Protein AF-A0A820QAW8-F1 (afdb_monomer)

Radius of gyration: 22.94 Å; Cα contacts (8 Å, |Δi|>4): 235; chains: 1; bounding box: 48×29×76 Å

InterPro domains:
  IPR036116 Fibronectin type III superfamily [SSF49265] (6-136)

Mean predicted aligned error: 14.86 Å

Organism: NCBI:txid433720

pLDDT: mean 70.73, std 12.23, range [34.22, 91.19]

Foldseek 3Di:
DDPPPQAKDKDKDKDFADPVCQPFFQKKFKDKQNDGDDIGGCPSPGMDMDMDIRDDEQDKIKIWMWTWGFDFDDPVDTDTDTDTDPIDDIDIDHRYDQPDWADKDFPDDDPVGTDIDTDRDPPPPPDDDQFAFDDDVNHTDDDTGGDD

Secondary structure (DSSP, 8-state):
------PPEEEEEEEE--TTSTTT--EEEEEETTEEEEEEE-TT-SEEEEEEEEEPTTEEEEEEEEEEEEEEEESSSEEEEEEEPPP-PPEEEEEPPPP-PPPPEEEEEETTEEEEE-PPPSS-TT----EEEEEETTEEEEEEEE--

Sequence (148 aa):
QSIDSNQPFSIGIKWKINKNNSDRITSFKVFLDGKLHDEIDTDGQHSFKYEYTQLQINQTYSIFIKACIKQNIFDGSIYQCDIESNASNELILQCTTPSKVAPLRIERMHPDGIDIVWDTPTEDQDMNIIGYQILKNGQPVGKPIPVD

Solvent-accessible surface area (backbone atoms only — not comparable to full-atom values): 9366 Å² total; per-residue (Å²): 132,83,79,79,79,79,68,62,41,68,48,78,50,75,52,65,58,56,84,93,55,51,94,61,50,44,30,36,40,37,29,50,69,87,36,84,71,49,74,45,70,31,90,91,56,53,68,51,75,50,71,52,66,70,45,60,74,75,37,78,44,42,33,37,41,25,48,24,28,72,45,77,46,82,75,98,51,86,43,77,46,77,48,71,49,73,70,49,76,75,47,78,44,72,38,64,69,78,60,69,77,37,74,76,39,77,78,46,79,53,100,89,49,70,44,72,48,61,56,80,53,84,80,46,87,88,59,83,74,69,54,49,75,48,60,60,95,86,39,79,47,86,71,70,42,66,60,134

Nearest PDB structures (foldseek):
  4ety-assembly1_A  TM=7.451E-01  e=9.761E-02  Mus musculus
  8xnh-assembly1_I  TM=5.525E-01  e=9.054E-01  Macaca
  6e8v-assembly4_J  TM=4.138E-01  e=6.536E-01  Bos taurus
  1lwr-assembly1_A  TM=4.734E-01  e=2.159E+00  Rattus norvegicus
  3se4-assembly1_C  TM=4.796E-01  e=2.542E+00  Homo sapiens

Structure (mmCIF, N/CA/C/O backbone):
data_AF-A0A820QAW8-F1
#
_entry.id   AF-A0A820QAW8-F1
#
loop_
_atom_site.group_PDB
_atom_site.id
_atom_site.type_symbol
_atom_site.label_atom_id
_atom_site.label_alt_id
_atom_site.label_comp_id
_atom_site.label_asym_id
_atom_site.label_entity_id
_atom_site.label_seq_id
_atom_site.pdbx_PDB_ins_code
_atom_site.Cartn_x
_atom_site.Cartn_y
_atom_site.Cartn_z
_atom_site.occupancy
_atom_site.B_iso_or_equiv
_atom_site.auth_seq_id
_atom_site.auth_comp_id
_atom_site.auth_asym_id
_atom_site.auth_atom_id
_atom_site.pdbx_PDB_model_num
ATOM 1 N N . GLN A 1 1 ? -28.235 3.776 15.634 1.00 34.22 1 GLN A N 1
ATOM 2 C CA . GLN A 1 1 ? -27.259 4.770 15.145 1.00 34.22 1 GLN A CA 1
ATOM 3 C C . GLN A 1 1 ? -26.307 4.039 14.224 1.00 34.22 1 GLN A C 1
ATOM 5 O O . GLN A 1 1 ? -25.673 3.091 14.667 1.00 34.22 1 GLN A O 1
ATOM 10 N N . SER A 1 2 ? -26.334 4.397 12.941 1.00 35.12 2 SER A N 1
ATOM 11 C CA . SER A 1 2 ? -25.421 3.871 11.927 1.00 35.12 2 SER A CA 1
ATOM 12 C C . SER A 1 2 ? -24.009 4.293 12.315 1.00 35.12 2 SER A C 1
ATOM 14 O O . SER A 1 2 ? -23.779 5.485 12.517 1.00 35.12 2 SER A O 1
ATOM 16 N N . ILE A 1 3 ? -23.100 3.340 12.508 1.00 40.41 3 ILE A N 1
ATOM 17 C CA . ILE A 1 3 ? -21.678 3.656 12.621 1.00 40.41 3 ILE A CA 1
ATOM 18 C C . ILE A 1 3 ? -21.282 4.093 11.216 1.00 40.41 3 ILE A C 1
ATOM 20 O O . ILE A 1 3 ? -21.180 3.267 10.316 1.00 40.41 3 ILE A O 1
ATOM 24 N N . ASP A 1 4 ? -21.162 5.401 11.016 1.00 40.69 4 ASP A N 1
ATOM 25 C CA . ASP A 1 4 ? -20.595 5.980 9.805 1.00 40.69 4 ASP A CA 1
ATOM 26 C C . ASP A 1 4 ? -19.092 5.667 9.828 1.00 40.69 4 ASP A C 1
ATOM 28 O O . ASP A 1 4 ? -18.262 6.456 10.283 1.00 40.69 4 ASP A O 1
ATOM 32 N N . SER A 1 5 ? -18.737 4.437 9.450 1.00 46.44 5 SER A N 1
ATOM 33 C CA . SER A 1 5 ? -17.357 3.977 9.314 1.00 46.44 5 SER A CA 1
ATOM 34 C C . SER A 1 5 ? -16.767 4.568 8.036 1.00 46.44 5 SER A C 1
ATOM 36 O O . SER A 1 5 ? -16.425 3.856 7.102 1.00 46.44 5 SER A O 1
ATOM 38 N N . ASN A 1 6 ? -16.685 5.892 7.970 1.00 47.06 6 ASN A N 1
ATOM 39 C CA . ASN A 1 6 ? -16.096 6.608 6.845 1.00 47.06 6 ASN A CA 1
ATOM 40 C C . ASN A 1 6 ? -14.594 6.861 7.075 1.00 47.06 6 ASN A C 1
ATOM 42 O O . ASN A 1 6 ? -14.050 7.872 6.634 1.00 47.06 6 ASN A O 1
ATOM 46 N N . GLN A 1 7 ? -13.921 5.975 7.825 1.00 52.38 7 GLN A N 1
ATOM 47 C CA . GLN A 1 7 ? -12.465 5.992 7.884 1.00 52.38 7 GLN A CA 1
ATOM 48 C C . GLN A 1 7 ? -11.937 5.347 6.598 1.00 52.38 7 GLN A C 1
ATOM 50 O O . GLN A 1 7 ? -12.244 4.182 6.344 1.00 52.38 7 GLN A O 1
ATOM 55 N N . PRO A 1 8 ? -11.176 6.087 5.772 1.00 59.25 8 PRO A N 1
ATOM 56 C CA . PRO A 1 8 ? -10.620 5.542 4.545 1.00 59.25 8 PRO A CA 1
ATOM 57 C C . PRO A 1 8 ? -9.655 4.410 4.897 1.00 59.25 8 PRO A C 1
ATOM 59 O O . PRO A 1 8 ? -8.675 4.631 5.610 1.00 59.25 8 PRO A O 1
ATOM 62 N N . PHE A 1 9 ? -9.928 3.203 4.402 1.00 68.38 9 PHE A N 1
ATOM 63 C CA . PHE A 1 9 ? -9.005 2.085 4.558 1.00 68.38 9 PHE A CA 1
ATOM 64 C C . PHE A 1 9 ? -7.753 2.356 3.727 1.00 68.38 9 PHE A C 1
ATOM 66 O O . PHE A 1 9 ? -7.833 2.914 2.624 1.00 68.38 9 PHE A O 1
ATOM 73 N N . SER A 1 10 ? -6.598 1.966 4.266 1.00 72.31 10 SER A N 1
ATOM 74 C CA . SER A 1 10 ? -5.348 1.959 3.522 1.00 72.31 10 SER A CA 1
ATOM 75 C C . SER A 1 10 ? -4.742 0.567 3.471 1.00 72.31 10 SER A C 1
ATOM 77 O O . SER A 1 10 ? -4.903 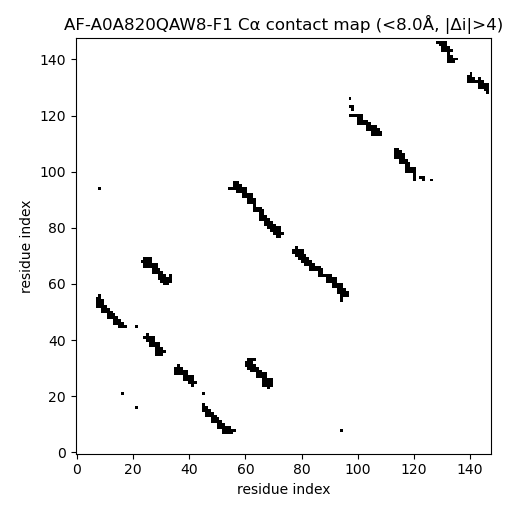-0.251 4.378 1.00 72.31 10 SER A O 1
ATOM 79 N N . ILE A 1 11 ? -4.066 0.287 2.364 1.00 73.06 11 ILE A N 1
ATOM 80 C CA . ILE A 1 11 ? -3.392 -0.982 2.122 1.00 73.06 11 ILE A CA 1
ATOM 81 C C . ILE A 1 11 ? -1.957 -0.675 1.737 1.00 73.06 11 ILE A C 1
ATOM 83 O O . ILE A 1 11 ? -1.701 -0.027 0.725 1.00 73.06 11 ILE A O 1
ATOM 87 N N . GLY A 1 12 ? -1.021 -1.191 2.530 1.00 75.69 12 GLY A N 1
ATOM 88 C CA . GLY A 1 12 ? 0.405 -1.112 2.250 1.00 75.69 12 GLY A CA 1
ATOM 89 C C . GLY A 1 12 ? 0.915 -2.372 1.558 1.00 75.69 12 GLY A C 1
ATOM 90 O O . GLY A 1 12 ? 0.918 -3.443 2.162 1.00 75.69 12 GLY A O 1
ATOM 91 N N . ILE A 1 13 ? 1.439 -2.240 0.343 1.00 76.06 13 ILE A N 1
ATOM 92 C CA . ILE A 1 13 ? 2.194 -3.298 -0.334 1.00 76.06 13 ILE A CA 1
ATOM 93 C C . ILE A 1 13 ? 3.693 -3.032 -0.277 1.00 76.06 13 ILE A C 1
ATOM 95 O O . ILE A 1 13 ? 4.147 -1.887 -0.236 1.00 76.06 13 ILE A O 1
ATOM 99 N N . LYS A 1 14 ? 4.476 -4.112 -0.271 1.00 78.94 14 LYS A N 1
ATOM 100 C CA . LYS A 1 14 ? 5.937 -4.066 -0.319 1.00 78.94 14 LYS A CA 1
ATOM 101 C C . LYS A 1 14 ? 6.459 -5.099 -1.299 1.00 78.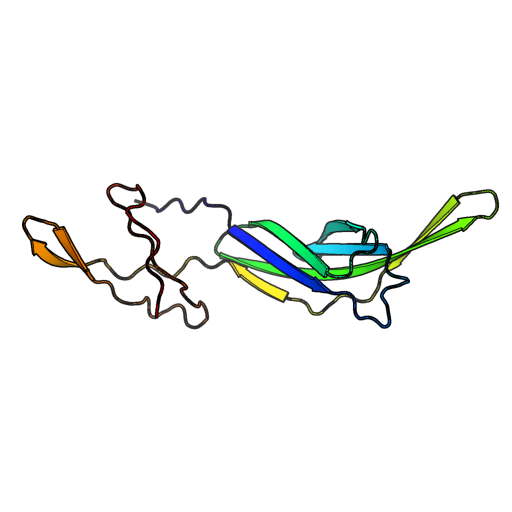94 14 LYS A C 1
ATOM 103 O O . LYS A 1 14 ? 5.994 -6.235 -1.305 1.00 78.94 14 LYS A O 1
ATOM 108 N N . TRP A 1 15 ? 7.465 -4.724 -2.075 1.00 79.88 15 TRP A N 1
ATOM 109 C CA . TRP A 1 15 ? 8.155 -5.635 -2.983 1.00 79.88 15 TRP A CA 1
ATOM 110 C C . TRP A 1 15 ? 9.638 -5.289 -3.074 1.00 79.88 15 TRP A C 1
ATOM 112 O O . TRP A 1 15 ? 10.097 -4.256 -2.581 1.00 79.88 15 TRP A O 1
ATOM 122 N N . LYS A 1 16 ? 10.406 -6.191 -3.682 1.00 79.69 16 LYS A N 1
ATOM 123 C CA . LYS A 1 16 ? 11.847 -6.043 -3.873 1.00 79.69 16 LYS A CA 1
ATOM 124 C C . LYS A 1 16 ? 12.251 -6.477 -5.268 1.00 79.69 16 LYS A C 1
ATOM 126 O O . LYS A 1 16 ? 11.661 -7.403 -5.826 1.00 79.69 16 LYS A O 1
ATOM 131 N N . ILE A 1 17 ? 13.294 -5.851 -5.795 1.00 74.81 17 ILE A N 1
ATOM 132 C CA . ILE A 1 17 ? 13.900 -6.288 -7.048 1.00 74.81 17 ILE A CA 1
ATOM 133 C C . ILE A 1 17 ? 14.772 -7.505 -6.762 1.00 74.81 17 ILE A C 1
ATOM 135 O O . ILE A 1 17 ? 15.577 -7.510 -5.829 1.00 74.81 17 ILE A O 1
ATOM 139 N N . ASN A 1 18 ? 14.604 -8.562 -7.553 1.00 70.25 18 ASN A N 1
ATOM 140 C CA . ASN A 1 18 ? 15.498 -9.708 -7.472 1.00 70.25 18 ASN A CA 1
ATOM 141 C C . ASN A 1 18 ? 16.861 -9.331 -8.078 1.00 70.25 18 ASN A C 1
ATOM 143 O O . ASN A 1 18 ? 16.903 -8.730 -9.151 1.00 70.25 18 ASN A O 1
ATOM 147 N N . LYS A 1 19 ? 17.964 -9.708 -7.418 1.00 61.06 19 LYS A N 1
ATOM 148 C CA . LYS A 1 19 ? 19.339 -9.295 -7.771 1.00 61.06 19 LYS A CA 1
ATOM 149 C C . LYS A 1 19 ? 19.735 -9.596 -9.221 1.00 61.06 19 LYS A C 1
ATOM 151 O O . LYS A 1 19 ? 20.600 -8.927 -9.757 1.00 61.06 19 LYS A O 1
ATOM 156 N N . ASN A 1 20 ? 19.094 -10.569 -9.865 1.00 61.69 20 ASN A N 1
ATOM 157 C CA . ASN A 1 20 ? 19.395 -10.921 -11.255 1.00 61.69 20 ASN A CA 1
ATOM 158 C C . ASN A 1 20 ? 18.833 -9.923 -12.287 1.00 61.69 20 ASN A C 1
ATOM 160 O O . ASN A 1 20 ? 19.266 -9.946 -13.433 1.00 61.69 20 ASN A O 1
ATOM 164 N N . ASN A 1 21 ? 17.885 -9.062 -11.898 1.00 57.62 21 ASN A N 1
ATOM 165 C CA . ASN A 1 21 ? 17.197 -8.126 -12.795 1.00 57.62 21 ASN A CA 1
ATOM 166 C C . ASN A 1 21 ? 17.343 -6.653 -12.357 1.00 57.62 21 ASN A C 1
ATOM 168 O O . ASN A 1 21 ? 16.687 -5.793 -12.945 1.00 57.62 21 ASN A O 1
ATOM 172 N N . SER A 1 22 ? 18.154 -6.352 -11.330 1.00 60.06 22 SER A N 1
ATOM 173 C CA . SER A 1 22 ? 18.224 -5.012 -10.715 1.00 60.06 22 SER A CA 1
ATOM 174 C C . SER A 1 22 ? 18.640 -3.913 -11.673 1.00 60.06 22 SER A C 1
ATOM 176 O O . SER A 1 22 ? 18.081 -2.825 -11.626 1.00 60.06 22 SER A O 1
ATOM 178 N N . ASP A 1 23 ? 19.561 -4.209 -12.582 1.00 65.62 23 ASP A N 1
ATOM 179 C CA . ASP A 1 23 ? 20.286 -3.155 -13.297 1.00 65.62 23 ASP A CA 1
ATOM 180 C C . ASP A 1 23 ? 19.536 -2.636 -14.529 1.00 65.62 23 ASP A C 1
ATOM 182 O O . ASP A 1 23 ? 19.994 -1.719 -15.206 1.00 65.62 23 ASP A O 1
ATOM 186 N N . ARG A 1 24 ? 18.389 -3.243 -14.855 1.00 74.44 24 ARG A N 1
ATOM 187 C CA . ARG A 1 24 ? 17.615 -2.914 -16.060 1.00 74.44 24 ARG A CA 1
ATOM 188 C C . ARG A 1 24 ? 16.241 -2.337 -15.759 1.00 74.44 24 ARG A C 1
ATOM 190 O O . ARG A 1 24 ? 15.664 -1.718 -16.643 1.00 74.44 24 ARG A O 1
ATOM 197 N N . ILE A 1 25 ? 15.708 -2.542 -14.556 1.00 81.19 25 ILE A N 1
ATOM 198 C CA . ILE A 1 25 ? 14.379 -2.044 -14.191 1.00 81.19 25 ILE A CA 1
ATOM 199 C C . ILE A 1 25 ? 14.502 -0.582 -13.767 1.00 81.19 25 ILE A C 1
ATOM 201 O O . ILE A 1 25 ? 15.189 -0.257 -12.799 1.00 81.19 25 ILE A O 1
ATOM 205 N N . THR A 1 26 ? 13.806 0.294 -14.481 1.00 85.50 26 THR A N 1
ATOM 206 C CA . THR A 1 26 ? 13.844 1.743 -14.254 1.00 85.50 26 THR A CA 1
ATOM 207 C C . THR A 1 26 ? 12.623 2.244 -13.502 1.00 85.50 26 THR A C 1
ATOM 209 O O . THR A 1 26 ? 12.723 3.246 -12.809 1.00 85.50 26 THR A O 1
ATOM 212 N N . SER A 1 27 ? 11.478 1.565 -13.619 1.00 86.81 27 SER A N 1
ATOM 213 C CA . SER A 1 27 ? 10.263 1.928 -12.887 1.00 86.81 27 SER A CA 1
ATOM 214 C C . SER A 1 27 ? 9.326 0.738 -12.665 1.00 86.81 27 SER A C 1
ATOM 216 O O . SER A 1 27 ? 9.500 -0.340 -13.239 1.00 86.81 27 SER A O 1
ATOM 218 N N . PHE A 1 28 ? 8.327 0.927 -11.808 1.00 85.12 28 PHE A N 1
ATOM 219 C CA . PHE A 1 28 ? 7.232 -0.001 -11.553 1.00 85.12 28 PHE A CA 1
ATOM 220 C C . PHE A 1 28 ? 5.897 0.689 -11.778 1.00 85.12 28 PHE A C 1
ATOM 222 O O . PHE A 1 28 ? 5.637 1.730 -11.190 1.00 85.12 28 PHE A O 1
ATOM 229 N N . LYS A 1 29 ? 5.021 0.061 -12.557 1.00 89.69 29 LYS A N 1
ATOM 230 C CA . LYS A 1 29 ? 3.623 0.466 -12.698 1.00 89.69 29 LYS A CA 1
ATOM 231 C C . LYS A 1 29 ? 2.767 -0.320 -11.718 1.00 89.69 29 LYS A C 1
ATOM 233 O O . LYS A 1 29 ? 2.824 -1.553 -11.694 1.00 89.69 29 LYS A O 1
ATOM 238 N N . VAL A 1 30 ? 1.990 0.394 -10.921 1.00 85.62 30 VAL A N 1
ATOM 239 C CA . VAL A 1 30 ? 1.132 -0.138 -9.867 1.00 85.62 30 VAL A CA 1
ATOM 240 C C . VAL A 1 30 ? -0.311 -0.100 -10.353 1.00 85.62 30 VAL A C 1
ATOM 242 O O . VAL A 1 30 ? -0.787 0.942 -10.801 1.00 85.62 30 VAL A O 1
ATOM 245 N N . PHE A 1 31 ? -1.009 -1.234 -10.292 1.00 85.56 31 PHE A N 1
ATOM 246 C CA . PHE A 1 31 ? -2.374 -1.370 -10.795 1.00 85.56 31 PHE A CA 1
ATOM 247 C C . PHE A 1 31 ? -3.364 -1.628 -9.658 1.00 85.56 31 PHE A C 1
ATOM 249 O O . PHE A 1 31 ? -3.040 -2.314 -8.689 1.00 85.56 31 PHE A O 1
ATOM 256 N N . LEU A 1 32 ? -4.570 -1.079 -9.800 1.00 86.81 32 LEU A N 1
ATOM 257 C CA . LEU A 1 32 ? -5.734 -1.324 -8.948 1.00 86.81 32 LEU A CA 1
ATOM 258 C C . LEU A 1 32 ? -6.930 -1.625 -9.858 1.00 86.81 32 LEU A C 1
ATOM 260 O O . LEU A 1 32 ? -7.247 -0.831 -10.745 1.00 86.81 32 LEU A O 1
ATOM 264 N N . ASP A 1 33 ? -7.550 -2.788 -9.684 1.00 86.31 33 ASP A N 1
ATOM 265 C CA . ASP A 1 33 ? -8.661 -3.301 -10.497 1.00 86.31 33 ASP A CA 1
ATOM 266 C C . ASP A 1 33 ? -8.376 -3.240 -12.007 1.00 86.31 33 ASP A C 1
ATOM 268 O O . ASP A 1 33 ? -9.194 -2.807 -12.822 1.00 86.31 33 ASP A O 1
ATOM 272 N N . GLY A 1 34 ? -7.151 -3.622 -12.383 1.00 85.38 34 GLY A N 1
ATOM 273 C CA . GLY A 1 34 ? -6.684 -3.624 -13.771 1.00 85.38 34 GLY A CA 1
ATOM 274 C C . GLY A 1 34 ? -6.383 -2.244 -14.364 1.00 85.38 34 GLY A C 1
ATOM 275 O O . GLY A 1 34 ? -5.933 -2.167 -15.508 1.00 85.38 34 GLY A O 1
ATOM 276 N N . LYS A 1 35 ? -6.580 -1.152 -13.616 1.00 90.50 35 LYS A N 1
ATOM 277 C CA . LYS A 1 35 ? -6.247 0.210 -14.054 1.00 90.50 35 LYS A CA 1
ATOM 278 C C . LYS A 1 35 ? -4.893 0.636 -13.512 1.00 90.50 35 LYS A C 1
ATOM 280 O O . LYS A 1 35 ? -4.582 0.374 -12.353 1.00 90.50 35 LYS A O 1
ATOM 285 N N . LEU A 1 36 ? -4.105 1.313 -14.350 1.00 89.19 36 LEU A N 1
ATOM 286 C CA . LEU A 1 36 ? -2.875 1.964 -13.907 1.00 89.19 36 LEU A CA 1
ATOM 287 C C . LEU A 1 36 ? -3.241 3.008 -12.852 1.00 89.19 36 LEU A C 1
ATOM 289 O O . LEU A 1 36 ? -4.028 3.914 -13.125 1.00 89.19 36 LEU A O 1
ATOM 293 N N . HIS A 1 37 ? -2.695 2.837 -11.657 1.00 89.06 37 HIS A N 1
ATOM 294 C CA . HIS A 1 37 ? -2.913 3.733 -10.536 1.00 89.06 37 HIS A CA 1
ATOM 295 C C . HIS A 1 37 ? -1.743 4.700 -10.385 1.00 89.06 37 HIS A C 1
ATOM 297 O O . HIS A 1 37 ? -1.966 5.899 -10.258 1.00 89.06 37 HIS A O 1
ATOM 303 N N . ASP A 1 38 ? -0.514 4.183 -10.447 1.00 88.69 38 ASP A N 1
ATOM 304 C CA . ASP A 1 38 ? 0.690 4.984 -10.242 1.00 88.69 38 ASP A CA 1
ATOM 305 C C . ASP A 1 38 ? 1.920 4.367 -10.918 1.00 88.69 38 ASP A C 1
ATOM 307 O O . ASP A 1 38 ? 1.921 3.183 -11.280 1.00 88.69 38 ASP A O 1
ATOM 311 N N . GLU A 1 39 ? 2.978 5.160 -11.059 1.00 91.19 39 GLU A N 1
ATOM 312 C CA . GLU A 1 39 ? 4.283 4.723 -11.540 1.00 91.19 39 GLU A CA 1
ATOM 313 C C . GLU A 1 39 ? 5.403 5.207 -10.613 1.00 91.19 39 GLU A C 1
ATOM 315 O O . GLU A 1 39 ? 5.492 6.379 -10.263 1.00 91.19 39 GLU A O 1
ATOM 320 N N . ILE A 1 40 ? 6.282 4.284 -10.225 1.00 87.25 40 ILE A N 1
ATOM 321 C CA . ILE A 1 40 ? 7.342 4.510 -9.245 1.00 87.25 40 ILE A CA 1
ATOM 322 C C . ILE A 1 40 ? 8.683 4.264 -9.919 1.00 87.25 40 ILE A C 1
ATOM 324 O O . ILE A 1 40 ? 8.997 3.122 -10.261 1.00 87.25 40 ILE A O 1
ATOM 328 N N . ASP A 1 41 ? 9.483 5.310 -10.092 1.00 88.31 41 ASP A N 1
ATOM 329 C CA . ASP A 1 41 ? 10.855 5.172 -10.575 1.00 88.31 41 ASP A CA 1
ATOM 330 C C . ASP A 1 41 ? 11.737 4.481 -9.526 1.00 88.31 41 ASP A C 1
ATOM 332 O O . ASP A 1 41 ? 11.542 4.611 -8.313 1.00 88.31 41 ASP A O 1
ATOM 336 N N . THR A 1 42 ? 12.688 3.669 -9.991 1.00 84.69 42 THR A N 1
ATOM 337 C CA . THR A 1 42 ? 13.523 2.883 -9.084 1.00 84.69 42 THR A CA 1
ATOM 338 C C . THR A 1 42 ? 14.566 3.734 -8.384 1.00 84.69 42 THR A C 1
ATOM 340 O O . THR A 1 42 ? 14.873 3.444 -7.233 1.00 84.69 42 THR A O 1
ATOM 343 N N . ASP A 1 43 ? 15.126 4.754 -9.042 1.00 82.44 43 ASP A N 1
ATOM 344 C CA . ASP A 1 43 ? 16.204 5.614 -8.523 1.00 82.44 43 ASP A CA 1
ATOM 345 C C . ASP A 1 43 ? 17.347 4.829 -7.842 1.00 82.44 43 ASP A C 1
ATOM 347 O O . ASP A 1 43 ? 17.932 5.251 -6.844 1.00 82.44 43 ASP A O 1
ATOM 351 N N . GLY A 1 44 ? 17.650 3.628 -8.354 1.00 75.69 44 GLY A N 1
ATOM 352 C CA . GLY A 1 44 ? 18.660 2.721 -7.790 1.00 75.69 44 GLY A CA 1
ATOM 353 C C . GLY A 1 44 ? 18.247 2.001 -6.494 1.00 75.69 44 GLY A C 1
ATOM 354 O O . GLY A 1 44 ? 19.057 1.292 -5.888 1.00 75.69 44 GLY A O 1
ATOM 355 N N . GLN A 1 45 ? 16.999 2.148 -6.054 1.00 79.69 45 GLN A N 1
ATOM 356 C CA . GLN A 1 45 ? 16.426 1.423 -4.925 1.00 79.69 45 GLN A CA 1
ATOM 357 C C . GLN A 1 45 ? 16.057 -0.014 -5.312 1.00 79.69 45 GLN A C 1
ATOM 359 O O . GLN A 1 45 ? 15.662 -0.320 -6.434 1.00 79.69 45 GLN A O 1
ATOM 364 N N .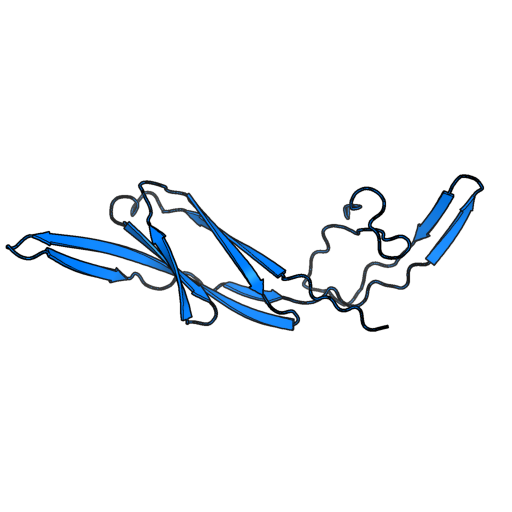 HIS A 1 46 ? 16.155 -0.915 -4.335 1.00 77.56 46 HIS A N 1
ATOM 365 C CA . HIS A 1 46 ? 15.886 -2.347 -4.517 1.00 77.56 46 HIS A CA 1
ATOM 366 C C . HIS A 1 46 ? 14.690 -2.846 -3.700 1.00 77.56 46 HIS A C 1
ATOM 368 O O . HIS A 1 46 ? 14.355 -4.030 -3.749 1.00 77.56 46 HIS A O 1
ATOM 374 N N . SER A 1 47 ? 14.071 -1.984 -2.896 1.00 78.44 47 SER A N 1
ATOM 375 C CA . SER A 1 47 ? 12.941 -2.308 -2.026 1.00 78.44 47 SER A CA 1
ATOM 376 C C . SER A 1 47 ? 11.974 -1.141 -2.015 1.00 78.44 47 SER A C 1
ATOM 378 O O . SER A 1 47 ? 12.393 -0.002 -1.847 1.00 78.44 47 SER A O 1
ATOM 380 N N . PHE A 1 48 ? 10.693 -1.443 -2.176 1.00 79.19 48 PHE A N 1
ATOM 381 C CA . PHE A 1 48 ? 9.651 -0.450 -2.390 1.00 79.19 48 PHE A CA 1
ATOM 382 C C . PHE A 1 48 ? 8.486 -0.710 -1.449 1.00 79.19 48 PHE A C 1
ATOM 384 O O . PHE A 1 48 ? 8.192 -1.857 -1.093 1.00 79.19 48 PHE A O 1
ATOM 391 N N . LYS A 1 49 ? 7.824 0.374 -1.051 1.00 81.06 49 LYS A N 1
ATOM 392 C CA . LYS A 1 49 ? 6.561 0.360 -0.323 1.00 81.06 49 LYS A CA 1
ATOM 393 C C . LYS A 1 49 ? 5.601 1.286 -1.058 1.00 81.06 49 LYS A C 1
ATOM 395 O O . LYS A 1 49 ? 5.981 2.407 -1.375 1.00 81.06 49 LYS A O 1
ATOM 400 N N . TYR A 1 50 ? 4.374 0.833 -1.267 1.00 76.75 50 TYR A N 1
ATOM 401 C CA . TYR A 1 50 ? 3.291 1.659 -1.785 1.00 76.75 50 TYR A CA 1
ATOM 402 C C . TYR A 1 50 ? 2.070 1.533 -0.888 1.00 76.75 50 TYR A C 1
ATOM 404 O O . TYR A 1 50 ? 1.835 0.465 -0.323 1.00 76.75 50 TYR A O 1
ATOM 412 N N . GLU A 1 51 ? 1.324 2.619 -0.729 1.00 80.38 51 GLU A N 1
ATOM 413 C CA . GLU A 1 51 ? 0.127 2.651 0.101 1.00 80.38 51 GLU A CA 1
ATOM 414 C C . GLU A 1 51 ? -1.054 3.176 -0.708 1.00 80.38 51 GLU A C 1
ATOM 416 O O . GLU A 1 51 ? -1.082 4.341 -1.095 1.00 80.38 51 GLU A O 1
ATOM 421 N N . TYR A 1 52 ? -2.040 2.312 -0.938 1.00 76.44 52 TYR A N 1
ATOM 422 C CA . TYR A 1 52 ? -3.337 2.732 -1.451 1.00 76.44 52 TYR A CA 1
ATOM 423 C C . TYR A 1 52 ? -4.126 3.331 -0.297 1.00 76.44 52 TYR A C 1
ATOM 425 O O . TYR A 1 52 ? -4.199 2.725 0.770 1.00 76.44 52 TYR A O 1
ATOM 433 N N . THR A 1 53 ? -4.725 4.497 -0.502 1.00 79.25 53 THR A N 1
ATOM 434 C CA . THR A 1 53 ? -5.569 5.162 0.497 1.00 79.25 53 THR A CA 1
ATOM 435 C C . THR A 1 53 ? -6.977 5.351 -0.056 1.00 79.25 53 THR A C 1
ATOM 437 O O . THR A 1 53 ? -7.194 5.216 -1.258 1.00 79.25 53 THR A O 1
ATOM 440 N N . GLN A 1 54 ? -7.935 5.671 0.819 1.00 76.81 54 GLN A N 1
ATOM 441 C CA . GLN A 1 54 ? -9.321 5.967 0.424 1.00 76.81 54 GLN A CA 1
ATOM 442 C C . GLN A 1 54 ? -10.058 4.782 -0.216 1.00 76.81 54 GLN A C 1
ATOM 444 O O . GLN A 1 54 ? -10.940 4.966 -1.053 1.00 76.81 54 GLN A O 1
ATOM 449 N N . LEU A 1 55 ? -9.727 3.561 0.209 1.00 75.88 55 LEU A N 1
ATOM 450 C CA . LEU A 1 55 ? -10.428 2.360 -0.231 1.00 75.88 55 LEU A CA 1
ATOM 451 C C . LEU A 1 55 ? -11.784 2.224 0.472 1.00 75.88 55 LEU A C 1
ATOM 453 O O . LEU A 1 55 ? -11.948 2.617 1.632 1.00 75.88 55 LEU A O 1
ATOM 457 N N . GLN A 1 56 ? -12.754 1.666 -0.251 1.00 74.25 56 GLN A N 1
ATOM 458 C CA . GLN A 1 56 ? -14.120 1.460 0.212 1.00 74.25 56 GLN A CA 1
ATOM 459 C C . GLN A 1 56 ? -14.264 0.134 0.959 1.00 74.25 56 GLN A C 1
ATOM 461 O O . GLN A 1 56 ? -13.680 -0.891 0.608 1.00 74.25 56 GLN A O 1
ATOM 466 N N . ILE A 1 57 ? -15.093 0.174 1.997 1.00 69.44 57 ILE A N 1
ATOM 467 C CA . ILE A 1 57 ? -15.495 -0.990 2.782 1.00 69.44 57 ILE A CA 1
ATOM 468 C C . ILE A 1 57 ? -16.418 -1.886 1.953 1.00 69.44 57 ILE A C 1
ATOM 470 O O . ILE A 1 57 ? -17.218 -1.413 1.150 1.00 69.44 57 ILE A O 1
ATOM 474 N N . ASN A 1 58 ? -16.339 -3.185 2.211 1.00 69.31 58 ASN A N 1
ATOM 475 C CA . ASN A 1 58 ? -17.035 -4.284 1.552 1.00 69.31 58 ASN A CA 1
ATOM 476 C C . ASN A 1 58 ? -16.775 -4.357 0.046 1.00 69.31 58 ASN A C 1
ATOM 478 O O . ASN A 1 58 ? -17.597 -4.875 -0.710 1.00 69.31 58 ASN A O 1
ATOM 482 N N . GLN A 1 59 ? -15.608 -3.872 -0.381 1.00 71.69 59 GLN A N 1
ATOM 483 C CA . GLN A 1 59 ? -15.142 -3.987 -1.751 1.00 71.69 59 GLN A CA 1
ATOM 484 C C . GLN A 1 59 ? -13.933 -4.917 -1.838 1.00 71.69 59 GLN A C 1
ATOM 486 O O . GLN A 1 59 ? -13.069 -4.955 -0.959 1.00 71.69 59 GLN A O 1
ATOM 491 N N . THR A 1 60 ? -13.912 -5.703 -2.913 1.00 75.88 60 THR A N 1
ATOM 492 C CA . THR A 1 60 ? -12.759 -6.517 -3.286 1.00 75.88 60 THR A CA 1
ATOM 493 C C . THR A 1 60 ? -11.924 -5.741 -4.289 1.00 75.88 60 THR A C 1
ATOM 495 O O . THR A 1 60 ? -12.470 -5.239 -5.269 1.00 75.88 60 THR A O 1
ATOM 498 N N . TYR A 1 61 ? -10.623 -5.678 -4.040 1.00 78.81 61 TYR A N 1
ATOM 499 C CA . TYR A 1 61 ? -9.641 -5.037 -4.897 1.00 78.81 61 TYR A CA 1
ATOM 500 C C . TYR A 1 61 ? -8.676 -6.074 -5.459 1.00 78.81 61 TYR A C 1
ATOM 502 O O . TYR A 1 61 ? -8.187 -6.939 -4.729 1.00 78.81 61 TYR A O 1
ATOM 510 N N . SER A 1 62 ? -8.380 -5.958 -6.747 1.00 79.62 62 SER A N 1
ATOM 511 C CA . SER A 1 62 ? -7.276 -6.657 -7.395 1.00 79.62 62 SER A CA 1
ATOM 512 C C . SER A 1 62 ? -6.095 -5.710 -7.535 1.00 79.62 62 SER A C 1
ATOM 514 O O . SER A 1 62 ? -6.225 -4.620 -8.093 1.00 79.62 62 SER A O 1
ATOM 516 N N . ILE A 1 63 ? -4.928 -6.124 -7.047 1.00 81.31 63 ILE A N 1
ATOM 517 C CA . ILE A 1 63 ? -3.696 -5.364 -7.235 1.00 81.31 63 ILE A CA 1
ATOM 518 C C . ILE A 1 63 ? -2.599 -6.232 -7.826 1.00 81.31 63 ILE A C 1
ATOM 520 O O . ILE A 1 63 ? -2.394 -7.386 -7.448 1.00 81.31 63 ILE A O 1
ATOM 524 N N . PHE A 1 64 ? -1.852 -5.643 -8.747 1.00 77.88 64 PHE A N 1
ATOM 525 C CA . PHE A 1 64 ? -0.641 -6.228 -9.297 1.00 77.88 64 PHE A CA 1
ATOM 526 C C . PHE A 1 64 ? 0.303 -5.116 -9.737 1.00 77.88 64 PHE A C 1
ATOM 528 O O . PHE A 1 64 ? -0.086 -3.957 -9.904 1.00 77.88 64 PHE A O 1
ATOM 535 N N . ILE A 1 65 ? 1.564 -5.477 -9.934 1.00 83.19 65 ILE A N 1
ATOM 536 C CA . ILE A 1 65 ? 2.596 -4.560 -10.403 1.00 83.19 65 ILE A CA 1
ATOM 537 C C . ILE A 1 65 ? 3.230 -5.091 -11.685 1.00 83.19 65 ILE A C 1
ATOM 539 O O . ILE A 1 65 ? 3.293 -6.302 -11.914 1.00 83.19 65 ILE A O 1
ATOM 543 N N . LYS A 1 66 ? 3.734 -4.179 -12.512 1.00 84.88 66 LYS A N 1
ATOM 544 C CA . LYS A 1 66 ? 4.571 -4.499 -13.672 1.00 84.88 66 LYS A CA 1
ATOM 545 C C . LYS A 1 66 ? 5.885 -3.744 -13.578 1.00 84.88 66 LYS A C 1
ATOM 547 O O . LYS A 1 66 ? 5.891 -2.545 -13.306 1.00 84.88 66 LYS A O 1
ATOM 552 N N . ALA A 1 67 ? 6.993 -4.434 -13.820 1.00 84.31 67 ALA A N 1
ATOM 553 C CA . ALA A 1 67 ? 8.288 -3.789 -13.973 1.00 84.31 67 ALA A CA 1
ATOM 554 C C . ALA A 1 67 ? 8.375 -3.144 -15.359 1.00 84.31 67 ALA A C 1
ATOM 556 O O . ALA A 1 67 ? 7.892 -3.713 -16.338 1.00 84.31 67 ALA A O 1
ATOM 557 N N . CYS A 1 68 ? 9.007 -1.981 -15.440 1.00 84.06 68 CYS A N 1
ATOM 558 C CA . CYS A 1 68 ? 9.223 -1.253 -16.680 1.00 84.06 68 CYS A CA 1
ATOM 559 C C . CYS A 1 68 ? 10.711 -0.976 -16.885 1.00 84.06 68 CYS A C 1
ATOM 561 O O . CYS A 1 68 ? 11.458 -0.700 -15.940 1.00 84.06 68 CYS A O 1
ATOM 563 N N . ILE A 1 69 ? 11.126 -1.048 -18.145 1.00 84.44 69 ILE A N 1
ATOM 564 C CA . ILE A 1 69 ? 12.443 -0.625 -18.607 1.00 84.44 69 ILE A CA 1
ATOM 565 C C . ILE A 1 69 ? 12.226 0.569 -19.527 1.00 84.44 69 ILE A C 1
ATOM 567 O O . ILE A 1 69 ? 11.625 0.414 -20.587 1.00 84.44 69 ILE A O 1
ATOM 571 N N . LYS A 1 70 ? 12.735 1.729 -19.119 1.00 80.12 70 LYS A N 1
ATOM 572 C CA . LYS A 1 70 ? 12.805 2.956 -19.907 1.00 80.12 70 LYS A CA 1
ATOM 573 C C . LYS A 1 70 ? 14.165 2.983 -20.583 1.00 80.12 70 LYS A C 1
ATOM 575 O O . LYS A 1 70 ? 15.186 3.213 -19.933 1.00 80.12 70 LYS A O 1
ATOM 580 N N . GLN A 1 71 ? 14.200 2.716 -21.884 1.00 69.81 71 GLN A N 1
ATOM 581 C CA . GLN A 1 71 ? 15.427 2.840 -22.666 1.00 69.81 71 GLN A CA 1
ATOM 582 C C . GLN A 1 71 ? 15.360 4.097 -23.531 1.00 69.81 71 GLN A C 1
ATOM 584 O O . GLN A 1 71 ? 14.494 4.209 -24.397 1.00 69.81 71 GLN A O 1
ATOM 589 N N . ASN A 1 72 ? 16.300 5.019 -23.308 1.00 66.81 72 ASN A N 1
ATOM 590 C CA . ASN A 1 72 ? 16.505 6.167 -24.185 1.00 66.81 72 ASN A CA 1
ATOM 591 C C . ASN A 1 72 ? 17.373 5.731 -25.366 1.00 66.81 72 ASN A C 1
ATOM 593 O O . ASN A 1 72 ? 18.557 5.431 -25.196 1.00 66.81 72 ASN A O 1
ATOM 597 N N . ILE A 1 73 ? 16.785 5.678 -26.558 1.00 65.25 73 ILE A N 1
ATOM 598 C CA . ILE A 1 73 ? 17.522 5.435 -27.799 1.00 65.25 73 ILE A CA 1
ATOM 599 C C . ILE A 1 73 ? 17.894 6.803 -28.371 1.00 65.25 73 ILE A C 1
ATOM 601 O O . ILE A 1 73 ? 17.014 7.605 -28.685 1.00 65.25 73 ILE A O 1
ATOM 605 N N . PHE A 1 74 ? 19.196 7.075 -28.470 1.00 65.44 74 PHE A N 1
ATOM 606 C CA . PHE A 1 74 ? 19.723 8.309 -29.048 1.00 65.44 74 PHE A CA 1
ATOM 607 C C . PHE A 1 74 ? 20.122 8.072 -30.506 1.00 65.44 74 PHE A C 1
ATOM 609 O O . PHE A 1 74 ? 21.160 7.471 -30.768 1.00 65.44 74 PHE A O 1
ATOM 616 N N . ASP A 1 75 ? 19.313 8.580 -31.435 1.00 61.84 75 ASP A N 1
ATOM 617 C CA . ASP A 1 75 ? 19.632 8.636 -32.872 1.00 61.84 75 ASP A CA 1
ATOM 618 C C . ASP A 1 75 ? 19.266 10.019 -33.445 1.00 61.84 75 ASP A C 1
ATOM 620 O O . ASP A 1 75 ? 18.448 10.174 -34.346 1.00 61.84 75 ASP A O 1
ATOM 624 N N . GLY A 1 76 ? 19.753 11.079 -32.789 1.00 60.31 76 GLY A N 1
ATOM 625 C CA . GLY A 1 76 ? 19.413 12.473 -33.119 1.00 60.31 76 GLY A CA 1
ATOM 626 C C . GLY A 1 76 ? 18.019 12.937 -32.661 1.00 60.31 76 GLY A C 1
ATOM 627 O O . GLY A 1 76 ? 17.779 14.138 -32.582 1.00 60.31 76 GLY A O 1
ATOM 628 N N . SER A 1 77 ? 17.131 12.013 -32.286 1.00 55.69 77 SER A N 1
ATOM 629 C CA . SER A 1 77 ? 15.875 12.246 -31.553 1.00 55.69 77 SER A CA 1
ATOM 630 C C . SER A 1 77 ? 15.826 11.334 -30.320 1.00 55.69 77 SER A C 1
ATOM 632 O O . SER A 1 77 ? 16.350 10.222 -30.366 1.00 55.69 77 SER A O 1
ATOM 634 N N . ILE A 1 78 ? 15.238 11.801 -29.211 1.00 57.88 78 ILE A N 1
ATOM 635 C CA . ILE A 1 78 ? 15.075 10.998 -27.987 1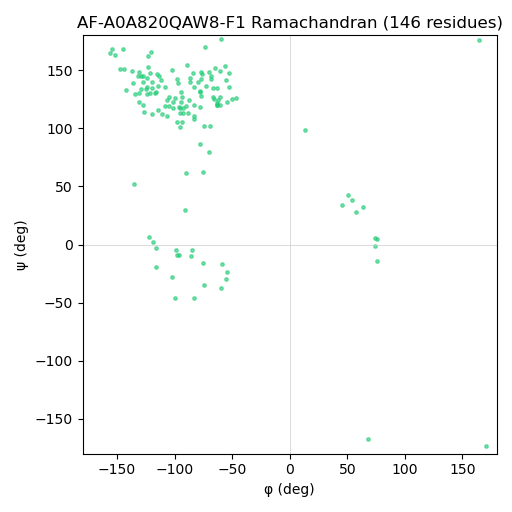.00 57.88 78 ILE A CA 1
ATOM 636 C C . ILE A 1 78 ? 13.816 10.144 -28.151 1.00 57.88 78 ILE A C 1
ATOM 638 O O . ILE A 1 78 ? 12.704 10.668 -28.094 1.00 57.88 78 ILE A O 1
ATOM 642 N N . TYR A 1 79 ? 13.988 8.837 -28.348 1.00 53.25 79 TYR A N 1
ATOM 643 C CA . TYR A 1 79 ? 12.893 7.870 -28.280 1.00 53.25 79 TYR A CA 1
ATOM 644 C C . TYR A 1 79 ? 12.940 7.154 -26.930 1.00 53.25 79 TYR A C 1
ATOM 646 O O . TYR A 1 79 ? 13.954 6.535 -26.599 1.00 53.25 79 TYR A O 1
ATOM 654 N N . GLN A 1 80 ? 11.848 7.228 -26.167 1.00 61.94 80 GLN A N 1
ATOM 655 C CA . GLN A 1 80 ? 11.665 6.447 -24.945 1.00 61.94 80 GLN A CA 1
ATOM 656 C C . GLN A 1 80 ? 10.875 5.180 -25.290 1.00 61.94 80 GLN A C 1
ATOM 658 O O . GLN A 1 80 ? 9.715 5.252 -25.696 1.00 61.94 80 GLN A O 1
ATOM 663 N N . CYS A 1 81 ? 11.516 4.018 -25.170 1.00 56.53 81 CYS A N 1
ATOM 664 C CA . CYS A 1 81 ? 10.833 2.731 -25.255 1.00 56.53 81 CYS A CA 1
ATOM 665 C C . CYS A 1 81 ? 10.508 2.256 -23.837 1.00 56.53 81 CYS A C 1
ATOM 667 O O . CYS A 1 81 ? 11.432 2.028 -23.055 1.00 56.53 81 CYS A O 1
ATOM 669 N N . ASP A 1 82 ? 9.216 2.109 -23.536 1.00 73.69 82 ASP A N 1
ATOM 670 C CA . ASP A 1 82 ? 8.723 1.526 -22.289 1.00 73.69 82 ASP A CA 1
ATOM 671 C C . ASP A 1 82 ? 8.430 0.040 -22.517 1.00 73.69 82 ASP A C 1
ATOM 673 O O . ASP A 1 82 ? 7.405 -0.332 -23.095 1.00 73.69 82 ASP A O 1
ATOM 677 N N . ILE A 1 83 ? 9.339 -0.826 -22.073 1.00 79.50 83 ILE A N 1
ATOM 678 C CA . ILE A 1 83 ? 9.121 -2.276 -22.109 1.00 79.50 83 ILE A CA 1
ATOM 679 C C . ILE A 1 83 ? 8.521 -2.696 -20.770 1.00 79.50 83 ILE A C 1
ATOM 681 O O . ILE A 1 83 ? 9.197 -2.633 -19.742 1.00 79.50 83 ILE A O 1
ATOM 685 N N . GLU A 1 84 ? 7.265 -3.141 -20.788 1.00 84.12 84 GLU A N 1
ATOM 686 C CA . GLU A 1 84 ? 6.589 -3.695 -19.612 1.00 84.12 84 GLU A CA 1
ATOM 687 C C . GLU A 1 84 ? 6.870 -5.195 -19.459 1.00 84.12 84 GLU A C 1
ATOM 689 O O . GLU A 1 8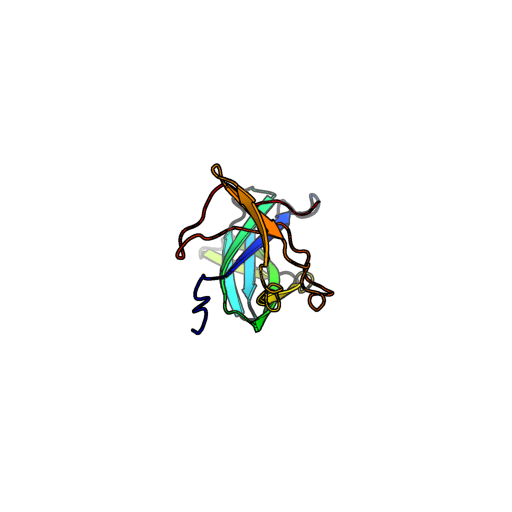4 ? 6.855 -5.957 -20.429 1.00 84.12 84 GLU A O 1
ATOM 694 N N . SER A 1 85 ? 7.078 -5.645 -18.223 1.00 80.19 85 SER A N 1
ATOM 695 C CA . SER A 1 85 ? 7.087 -7.066 -17.890 1.00 80.19 85 SER A CA 1
ATOM 696 C C . SER A 1 85 ? 5.675 -7.660 -17.907 1.00 80.19 85 SER A C 1
ATOM 698 O O . SER A 1 85 ? 4.665 -6.952 -17.878 1.00 80.19 85 SER A O 1
ATOM 700 N N . ASN A 1 86 ? 5.601 -8.991 -17.820 1.00 80.56 86 ASN A N 1
ATOM 701 C CA . ASN A 1 86 ? 4.379 -9.651 -17.359 1.00 80.56 86 ASN A CA 1
ATOM 702 C C . ASN A 1 86 ? 3.976 -9.117 -15.973 1.00 80.56 86 ASN A C 1
ATOM 704 O O . ASN A 1 86 ? 4.831 -8.661 -15.204 1.00 80.56 86 ASN A O 1
ATOM 708 N N . ALA A 1 87 ? 2.680 -9.180 -15.662 1.00 76.12 87 ALA A N 1
ATOM 709 C CA . ALA A 1 87 ? 2.177 -8.825 -14.339 1.00 76.12 87 ALA A CA 1
ATOM 710 C C . ALA A 1 87 ? 2.788 -9.727 -13.254 1.00 76.12 87 ALA A C 1
ATOM 712 O O . ALA A 1 87 ? 3.095 -10.898 -13.501 1.00 76.12 8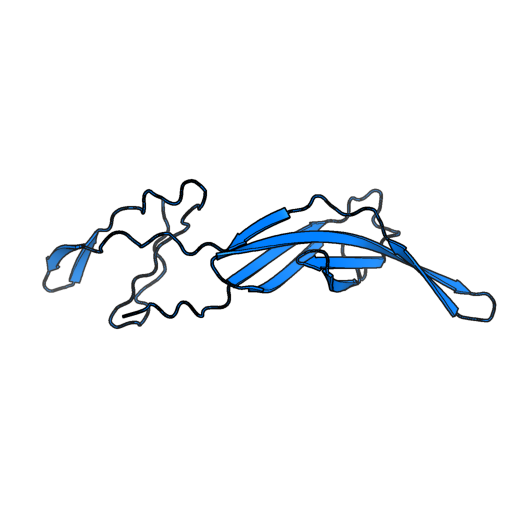7 ALA A O 1
ATOM 713 N N . SER A 1 88 ? 2.951 -9.179 -12.049 1.00 74.19 88 SER A N 1
ATOM 714 C CA . SER A 1 88 ? 3.177 -9.977 -10.843 1.00 74.19 88 SER A CA 1
ATOM 715 C C . SER A 1 88 ? 2.013 -10.938 -10.594 1.00 74.19 88 SER A C 1
ATOM 717 O O . SER A 1 88 ? 0.990 -10.896 -11.279 1.00 74.19 88 SER A O 1
ATOM 719 N N . ASN A 1 89 ? 2.127 -11.769 -9.556 1.00 67.62 89 ASN A N 1
ATOM 720 C CA . ASN A 1 89 ? 0.931 -12.400 -9.016 1.00 67.62 89 ASN A CA 1
ATOM 721 C C . ASN A 1 89 ? -0.091 -11.318 -8.637 1.00 67.62 89 ASN A C 1
ATOM 723 O O . ASN A 1 89 ? 0.274 -10.247 -8.141 1.00 67.62 89 ASN A O 1
ATOM 727 N N . GLU A 1 90 ? -1.354 -11.621 -8.897 1.00 68.00 90 GLU A N 1
ATOM 728 C CA . GLU A 1 90 ? -2.480 -10.795 -8.498 1.00 68.00 90 GLU A CA 1
ATOM 729 C C . GLU A 1 90 ? -2.730 -11.013 -7.005 1.00 68.00 90 GLU A C 1
ATOM 731 O O . GLU A 1 90 ? -2.799 -12.153 -6.535 1.00 68.00 90 GLU A O 1
ATOM 736 N N . LEU A 1 91 ? -2.799 -9.927 -6.242 1.00 63.66 91 LEU A N 1
ATOM 737 C CA . LEU A 1 91 ? -3.203 -9.961 -4.847 1.00 63.66 91 LEU A CA 1
ATOM 738 C C . LEU A 1 91 ? -4.655 -9.496 -4.773 1.00 63.66 91 LEU A C 1
ATOM 740 O O . LEU A 1 91 ? -4.973 -8.365 -5.135 1.00 63.66 91 LEU A O 1
ATOM 744 N N . ILE A 1 92 ? -5.524 -10.390 -4.311 1.00 66.94 92 ILE A N 1
ATOM 745 C CA . ILE A 1 92 ? -6.938 -10.102 -4.093 1.00 66.94 92 ILE A CA 1
ATOM 746 C C . ILE A 1 92 ? -7.112 -9.711 -2.634 1.00 66.94 92 ILE A C 1
ATOM 748 O O . ILE A 1 92 ? -6.750 -10.471 -1.735 1.00 66.94 92 ILE A O 1
ATOM 752 N N . LEU A 1 93 ? -7.645 -8.519 -2.401 1.00 63.06 93 LEU A N 1
ATOM 753 C CA . LEU A 1 93 ? -7.833 -7.963 -1.070 1.00 63.06 93 LEU A CA 1
ATOM 754 C C . LEU A 1 93 ? -9.301 -7.656 -0.846 1.00 63.06 93 LEU A C 1
ATOM 756 O O . LEU A 1 93 ? -9.931 -6.994 -1.664 1.00 63.06 93 LEU A O 1
ATOM 760 N N . GLN A 1 94 ? -9.834 -8.111 0.280 1.00 64.25 94 GLN A N 1
ATOM 761 C CA . GLN A 1 94 ? -11.192 -7.796 0.693 1.00 64.25 94 GLN A CA 1
ATOM 762 C C . GLN A 1 94 ? -11.135 -6.796 1.842 1.00 64.25 94 GLN A C 1
ATOM 764 O O . GLN A 1 94 ? -10.702 -7.122 2.947 1.00 64.25 94 GLN A O 1
ATOM 769 N N . CYS A 1 95 ? -11.565 -5.564 1.579 1.00 60.41 95 CYS A N 1
ATOM 770 C CA . CYS A 1 95 ? -11.760 -4.570 2.625 1.00 60.41 95 CYS A CA 1
ATOM 771 C C . CYS A 1 95 ? -13.073 -4.889 3.326 1.00 60.41 95 CYS A C 1
ATOM 773 O O . CYS A 1 95 ? -14.109 -4.383 2.930 1.00 60.41 95 CYS A O 1
ATOM 775 N N . THR A 1 96 ? -13.068 -5.754 4.330 1.00 55.38 96 THR A N 1
ATOM 776 C CA . THR A 1 96 ? -14.281 -6.067 5.094 1.00 55.38 96 THR A CA 1
ATOM 777 C C . THR A 1 96 ? -14.293 -5.249 6.376 1.00 55.38 96 THR A C 1
ATOM 779 O O . THR A 1 96 ? -13.253 -5.018 6.999 1.00 55.38 96 THR A O 1
ATOM 782 N N . THR A 1 97 ? -15.470 -4.780 6.779 1.00 51.69 97 THR A N 1
ATOM 783 C CA . THR A 1 97 ? -15.668 -4.368 8.172 1.00 51.69 97 THR A CA 1
ATOM 784 C C . THR A 1 97 ? -15.576 -5.595 9.066 1.00 51.69 97 THR A C 1
ATOM 786 O O . THR A 1 97 ? -16.253 -6.573 8.751 1.00 51.69 97 THR A O 1
ATOM 789 N N . PRO A 1 98 ? -14.847 -5.540 10.196 1.00 54.94 98 PRO A N 1
ATOM 790 C CA . PRO A 1 98 ? -14.944 -6.583 11.210 1.00 54.94 98 PRO A CA 1
ATOM 791 C C . PRO A 1 98 ? -16.421 -6.826 11.525 1.00 54.94 98 PRO A C 1
ATOM 793 O O . PRO A 1 98 ? -17.155 -5.861 11.795 1.00 54.94 98 PRO A O 1
ATOM 796 N N . SER A 1 99 ? -16.879 -8.074 11.420 1.00 50.59 99 SER A N 1
ATOM 797 C CA . SER A 1 99 ? -18.282 -8.387 11.654 1.00 50.59 99 SER A CA 1
ATOM 798 C C . SER A 1 99 ? -18.591 -8.043 13.108 1.00 50.59 99 SER A C 1
ATOM 800 O O . SER A 1 99 ? -17.927 -8.507 14.030 1.00 50.59 99 SER A O 1
ATOM 802 N N . LYS A 1 100 ? -19.541 -7.116 13.278 1.00 48.69 100 LYS A N 1
ATOM 803 C CA . LYS A 1 100 ? -20.193 -6.676 14.521 1.00 48.69 100 LYS A CA 1
ATOM 804 C C . LYS A 1 100 ? -19.485 -7.158 15.800 1.00 48.69 100 LYS A C 1
ATOM 806 O O . LYS A 1 100 ? -19.725 -8.274 16.255 1.00 48.69 100 LYS A O 1
ATOM 811 N N . VAL A 1 101 ? -18.668 -6.287 16.406 1.00 52.06 101 VAL A N 1
ATOM 812 C CA . VAL A 1 101 ? -18.050 -6.550 17.720 1.00 52.06 101 VAL A CA 1
ATOM 813 C C . VAL A 1 101 ? -19.129 -7.079 18.664 1.00 52.06 101 VAL A C 1
ATOM 815 O O . VAL A 1 101 ? -20.199 -6.467 18.784 1.00 52.06 101 VAL A O 1
ATOM 818 N N . ALA A 1 102 ? -18.876 -8.236 19.281 1.00 55.41 102 ALA A N 1
ATOM 819 C CA . ALA A 1 102 ? -19.809 -8.823 20.229 1.00 55.41 102 ALA A CA 1
ATOM 820 C C . ALA A 1 102 ? -20.171 -7.785 21.305 1.00 55.41 102 ALA A C 1
ATOM 822 O O . ALA A 1 102 ? -19.347 -6.926 21.636 1.00 55.41 102 ALA A O 1
ATOM 823 N N . PRO A 1 103 ? -21.404 -7.810 21.839 1.00 60.00 103 PRO A N 1
ATOM 824 C CA . PRO A 1 103 ? -21.853 -6.790 22.773 1.00 60.00 103 PRO A CA 1
ATOM 825 C C . PRO A 1 103 ? -20.880 -6.681 23.948 1.00 60.00 103 PRO A C 1
ATOM 827 O O . PRO A 1 103 ? -20.641 -7.660 24.654 1.00 60.00 103 PRO A O 1
ATOM 830 N N . LEU A 1 104 ? -20.338 -5.478 24.148 1.00 60.47 104 LEU A N 1
ATOM 831 C CA . LEU A 1 104 ? -19.500 -5.147 25.291 1.00 60.47 104 LEU A CA 1
ATOM 832 C C . LEU A 1 104 ? -20.346 -5.228 26.563 1.00 60.47 104 LEU A C 1
ATOM 834 O O . LEU A 1 104 ? -21.403 -4.599 26.661 1.00 60.47 104 LEU A O 1
ATOM 838 N N . ARG A 1 105 ? -19.891 -6.017 27.532 1.00 73.31 105 ARG A N 1
ATOM 839 C CA . ARG A 1 105 ? -20.566 -6.239 28.811 1.00 73.31 105 ARG A CA 1
ATOM 840 C C . ARG A 1 105 ? -19.698 -5.694 29.929 1.00 73.31 105 ARG A C 1
ATOM 842 O O . ARG A 1 105 ? -18.474 -5.736 29.863 1.00 73.31 105 ARG A O 1
ATOM 849 N N . ILE A 1 106 ? -20.351 -5.191 30.965 1.00 70.56 106 ILE A N 1
ATOM 850 C CA . ILE A 1 106 ? -19.677 -4.795 32.197 1.00 70.56 106 ILE A CA 1
ATOM 851 C C . ILE A 1 106 ? -19.656 -6.016 33.105 1.00 70.56 106 ILE A C 1
ATOM 853 O O . ILE A 1 106 ? -20.715 -6.537 33.453 1.00 70.56 106 ILE A O 1
ATOM 857 N N . GLU A 1 107 ? -18.463 -6.474 33.462 1.00 74.06 107 GLU A N 1
ATOM 858 C CA . GLU A 1 107 ? -18.288 -7.587 34.390 1.00 74.06 107 GLU A CA 1
ATOM 859 C C . GLU A 1 107 ? -18.366 -7.092 35.836 1.00 74.06 107 GLU A C 1
ATOM 861 O O . GLU A 1 107 ? -19.083 -7.667 36.658 1.00 74.06 107 GLU A O 1
ATOM 866 N N . ARG A 1 108 ? -17.670 -5.990 36.148 1.00 65.56 108 ARG A N 1
ATOM 867 C CA . ARG A 1 108 ? -17.651 -5.375 37.483 1.00 65.56 108 ARG A CA 1
ATOM 868 C C . ARG A 1 108 ? -17.493 -3.862 37.406 1.00 65.56 108 ARG A C 1
ATOM 870 O O . ARG A 1 108 ? -16.883 -3.330 36.488 1.00 65.56 108 ARG A O 1
ATOM 877 N N . MET A 1 109 ? -18.030 -3.169 38.406 1.00 68.31 109 MET A N 1
ATOM 878 C CA . MET A 1 109 ? -17.763 -1.751 38.647 1.00 68.31 109 MET A CA 1
ATOM 879 C C . MET A 1 109 ? -17.132 -1.595 40.025 1.00 68.31 109 MET A C 1
ATOM 881 O O . MET A 1 109 ? -17.635 -2.148 41.003 1.00 68.31 109 MET A O 1
ATOM 885 N N . HIS A 1 110 ? -16.073 -0.800 40.093 1.00 81.88 110 HIS A N 1
ATOM 886 C CA . HIS A 1 110 ? -15.346 -0.441 41.305 1.00 81.88 110 HIS A CA 1
ATOM 887 C C . HIS A 1 110 ? -15.332 1.089 41.449 1.00 81.88 110 HIS A C 1
ATOM 889 O O . HIS A 1 110 ? -15.542 1.797 40.462 1.00 81.88 110 HIS A O 1
ATOM 895 N N . PRO A 1 111 ? -15.046 1.638 42.642 1.00 72.56 111 PRO A N 1
ATOM 896 C 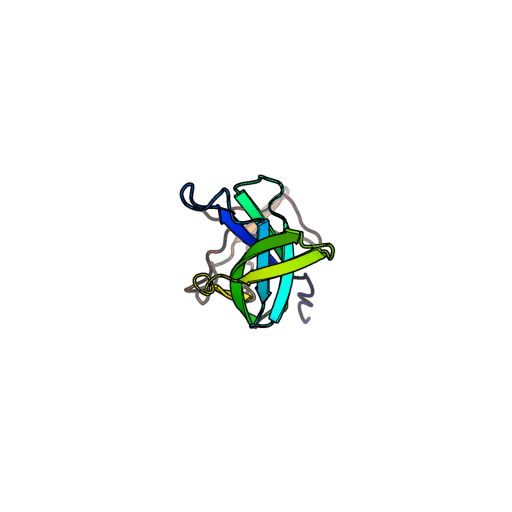CA . PRO A 1 111 ? -14.867 3.084 42.813 1.00 72.56 111 PRO A CA 1
ATOM 897 C C . PRO A 1 111 ? -13.799 3.678 41.879 1.00 72.56 111 PRO A C 1
ATOM 899 O O . PRO A 1 111 ? -13.923 4.824 41.452 1.00 72.56 111 PRO A O 1
ATOM 902 N N . ASP A 1 112 ? -12.800 2.867 41.521 1.00 78.25 112 ASP A N 1
ATOM 903 C CA . ASP A 1 112 ? -11.639 3.283 40.734 1.00 78.25 112 ASP A CA 1
ATOM 904 C C . ASP A 1 112 ? -11.753 2.935 39.236 1.00 78.25 112 ASP A C 1
ATOM 906 O O . ASP A 1 112 ? -10.885 3.315 38.449 1.00 78.25 112 ASP A O 1
ATOM 910 N N . GLY A 1 113 ? -12.804 2.222 38.802 1.00 76.06 113 GLY A N 1
ATOM 911 C CA . GLY A 1 113 ? -12.903 1.776 37.409 1.00 76.06 113 GLY A CA 1
ATOM 912 C C . GLY A 1 113 ? -14.029 0.794 37.089 1.00 76.06 113 GLY A C 1
ATOM 913 O O . GLY A 1 113 ? -14.898 0.508 37.907 1.00 76.06 113 GLY A O 1
ATOM 914 N N . ILE A 1 114 ? -14.028 0.290 35.855 1.0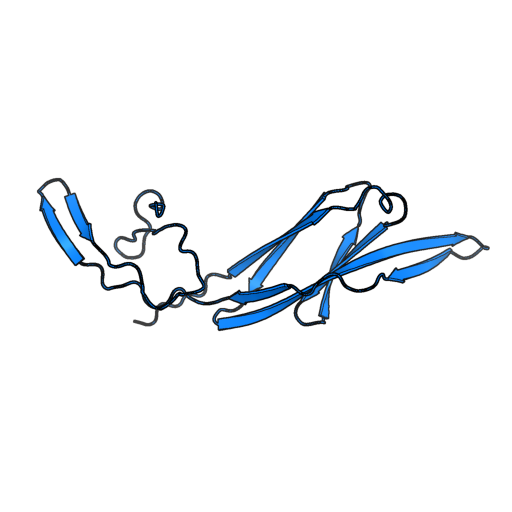0 77.19 114 ILE A N 1
ATOM 915 C CA . ILE A 1 114 ? -15.010 -0.675 35.349 1.00 77.19 114 ILE A CA 1
ATOM 916 C C . ILE A 1 114 ? -14.252 -1.774 34.609 1.00 77.19 114 ILE A C 1
ATOM 918 O O . ILE A 1 114 ? -13.457 -1.470 33.719 1.00 77.19 114 ILE A O 1
ATOM 922 N N . ASP A 1 115 ? -14.549 -3.024 34.944 1.00 74.31 115 ASP A N 1
ATOM 923 C CA . ASP A 1 115 ? -14.078 -4.198 34.221 1.00 74.31 115 ASP A CA 1
ATOM 924 C C . ASP A 1 115 ? -15.074 -4.495 33.094 1.00 74.31 115 ASP A C 1
ATOM 926 O O . ASP A 1 115 ? -16.283 -4.632 33.322 1.00 74.31 115 ASP A O 1
ATOM 930 N N . ILE A 1 116 ? -14.572 -4.557 31.865 1.00 73.62 116 ILE A N 1
ATOM 931 C CA . ILE A 1 116 ? -15.365 -4.783 30.655 1.00 73.62 116 ILE A CA 1
ATOM 932 C C . ILE A 1 116 ? -14.905 -6.059 29.960 1.00 73.62 116 ILE A C 1
ATOM 934 O O . ILE A 1 116 ? -13.710 -6.323 29.864 1.00 73.62 116 ILE A O 1
ATOM 938 N N . VAL A 1 117 ? -15.864 -6.822 29.448 1.00 77.19 117 VAL A N 1
ATOM 939 C CA . VAL A 1 117 ? -15.638 -8.075 28.723 1.00 77.19 117 VAL A CA 1
ATOM 940 C C . VAL A 1 117 ? -16.436 -8.076 27.425 1.00 77.19 117 VAL A C 1
ATOM 942 O O . VAL A 1 117 ? -17.538 -7.527 27.352 1.00 77.19 117 VAL A O 1
ATOM 945 N N . TRP A 1 118 ? -15.882 -8.680 26.384 1.00 77.00 118 TRP A N 1
ATOM 946 C CA . TRP A 1 118 ? -16.528 -8.851 25.086 1.00 77.00 118 TRP A CA 1
ATOM 947 C C . TRP A 1 118 ? -16.116 -10.197 24.499 1.00 77.00 118 TRP A C 1
ATOM 949 O O . TRP A 1 118 ? -15.033 -10.700 24.794 1.00 77.00 118 TRP A O 1
ATOM 959 N N . ASP A 1 119 ? -16.986 -10.783 23.680 1.00 70.19 119 ASP A N 1
ATOM 960 C CA . ASP A 1 119 ? -16.644 -12.003 22.953 1.00 70.19 119 ASP A CA 1
ATOM 961 C C . ASP A 1 119 ? -15.881 -11.648 21.667 1.00 70.19 119 ASP A C 1
ATOM 963 O O . ASP A 1 119 ? -16.132 -10.619 21.030 1.00 70.19 119 ASP A O 1
ATOM 967 N N . THR A 1 120 ? -14.962 -12.515 21.251 1.00 64.88 120 THR A N 1
ATOM 968 C CA . THR A 1 120 ? -14.344 -12.409 19.926 1.00 64.88 120 THR A CA 1
ATOM 969 C C . THR A 1 120 ? -15.415 -12.679 18.862 1.00 64.88 120 THR A C 1
ATOM 971 O O . THR A 1 120 ? -16.103 -13.705 18.952 1.00 64.88 120 THR A O 1
ATOM 974 N N . PRO A 1 121 ? -15.605 -11.795 17.866 1.00 61.91 121 PRO A N 1
ATOM 975 C CA . PRO A 1 121 ? -16.604 -12.015 16.827 1.00 61.91 121 PRO A CA 1
ATOM 976 C C . PRO A 1 121 ? -16.282 -13.305 16.058 1.00 61.91 121 PRO A C 1
ATOM 978 O O . PRO A 1 121 ? -15.159 -13.537 15.624 1.00 61.91 121 PRO A O 1
ATOM 981 N N . THR A 1 122 ? -17.277 -14.188 15.963 1.00 54.62 122 THR A N 1
ATOM 982 C CA . THR A 1 122 ? -17.109 -15.583 15.515 1.00 54.62 122 THR A CA 1
ATOM 983 C C . THR A 1 122 ? -17.168 -15.740 13.988 1.00 54.62 122 THR A C 1
ATOM 985 O O . THR A 1 122 ? -16.885 -16.818 13.471 1.00 54.62 122 THR A O 1
ATOM 988 N N . GLU A 1 123 ? -17.553 -14.691 13.256 1.00 52.16 123 GLU A N 1
ATOM 989 C CA . GLU A 1 123 ? -17.845 -14.767 11.814 1.00 52.16 123 GLU A CA 1
ATOM 990 C C . GLU A 1 123 ? -16.682 -14.361 10.901 1.00 52.16 123 GLU A C 1
ATOM 992 O O . GLU A 1 123 ? -16.735 -14.616 9.701 1.00 52.16 123 GLU A O 1
ATOM 997 N N . ASP A 1 124 ? -15.600 -13.815 11.448 1.00 52.19 124 ASP A N 1
ATOM 998 C CA . ASP A 1 124 ? -14.453 -13.371 10.661 1.00 52.19 124 ASP A CA 1
ATOM 999 C C . ASP A 1 124 ? -13.425 -14.508 10.503 1.00 52.19 124 ASP A C 1
ATOM 1001 O O . ASP A 1 124 ? -12.287 -14.409 10.956 1.00 52.19 124 ASP A O 1
ATOM 1005 N N . GLN A 1 125 ? -13.826 -15.620 9.869 1.00 48.31 125 GLN A N 1
ATOM 1006 C CA . GLN A 1 125 ? -12.959 -16.801 9.672 1.00 48.31 125 GLN A CA 1
ATOM 1007 C C . GLN A 1 125 ? -11.669 -16.496 8.884 1.00 48.31 125 GLN A C 1
ATOM 1009 O O . GLN A 1 125 ? -10.712 -17.260 8.986 1.00 48.31 125 GLN A O 1
ATOM 1014 N N . ASP A 1 126 ? -11.616 -15.356 8.186 1.00 49.72 126 ASP A N 1
ATOM 1015 C CA . ASP A 1 126 ? -10.461 -14.912 7.399 1.00 49.72 126 ASP A CA 1
ATOM 1016 C C . ASP A 1 126 ? -9.843 -13.578 7.871 1.00 49.72 126 ASP A C 1
ATOM 1018 O O . ASP A 1 126 ? -8.879 -13.107 7.261 1.00 49.72 126 ASP A O 1
ATOM 1022 N N . MET A 1 127 ? -10.342 -12.947 8.949 1.00 52.84 127 MET A N 1
ATOM 1023 C CA . MET A 1 127 ? -9.751 -11.696 9.459 1.00 52.84 127 MET A CA 1
ATOM 1024 C C . MET A 1 127 ? -9.072 -11.899 10.803 1.00 52.84 127 MET A C 1
ATOM 1026 O O . MET A 1 127 ? -9.705 -12.111 11.833 1.00 52.84 127 MET A O 1
ATOM 1030 N N . ASN A 1 128 ? -7.748 -11.764 10.796 1.00 60.84 128 ASN A N 1
ATOM 1031 C CA . ASN A 1 128 ? -6.967 -11.747 12.019 1.00 60.84 128 ASN A CA 1
ATOM 1032 C C . ASN A 1 128 ? -7.157 -10.392 12.719 1.00 60.84 128 ASN A C 1
ATOM 1034 O O . ASN A 1 128 ? -6.573 -9.384 12.312 1.00 60.84 128 ASN A O 1
ATOM 1038 N N . ILE A 1 129 ? -7.992 -10.355 13.756 1.00 65.12 129 ILE A N 1
ATOM 1039 C CA . ILE A 1 129 ? -8.105 -9.190 14.638 1.00 65.12 129 ILE A CA 1
ATOM 1040 C C . ILE A 1 129 ? -6.745 -9.001 15.303 1.00 65.12 129 ILE A C 1
ATOM 1042 O O . ILE A 1 129 ? -6.243 -9.927 15.907 1.00 65.12 129 ILE A O 1
ATOM 1046 N N . ILE A 1 130 ? -6.137 -7.820 15.190 1.00 64.19 130 ILE A N 1
ATOM 1047 C CA . ILE A 1 130 ? -4.817 -7.528 15.787 1.00 64.19 130 ILE A CA 1
ATOM 1048 C C . ILE A 1 130 ? -4.916 -6.790 17.131 1.00 64.19 130 ILE A C 1
ATOM 1050 O O . ILE A 1 130 ? -3.914 -6.604 17.820 1.00 64.19 130 ILE A O 1
ATOM 1054 N N . GLY A 1 131 ? -6.119 -6.345 17.503 1.00 67.06 131 GLY A N 1
ATOM 1055 C CA . GLY A 1 131 ? -6.386 -5.661 18.762 1.00 67.06 131 GLY A CA 1
ATOM 1056 C C . GLY A 1 131 ? -7.727 -4.929 18.794 1.00 67.06 131 GLY A C 1
ATOM 1057 O O . GLY A 1 131 ? -8.438 -4.845 17.793 1.00 67.06 131 GLY A O 1
ATOM 1058 N N . TYR A 1 132 ? -8.048 -4.364 19.955 1.00 76.12 132 TYR A N 1
ATOM 1059 C CA . TYR A 1 132 ? -9.281 -3.644 20.256 1.00 76.12 132 TYR A CA 1
ATOM 1060 C C . TYR A 1 132 ? -8.977 -2.232 20.771 1.00 76.12 132 TYR A C 1
ATOM 1062 O O . TYR A 1 132 ? -8.124 -2.042 21.634 1.00 76.12 132 TYR A O 1
ATOM 1070 N N . GLN A 1 133 ? -9.703 -1.223 20.284 1.00 81.06 133 GLN A N 1
ATOM 1071 C CA . GLN A 1 133 ? -9.651 0.142 20.820 1.00 81.06 133 GLN A CA 1
ATOM 1072 C C . GLN A 1 133 ? -10.935 0.427 21.599 1.00 81.06 133 GLN A C 1
ATOM 1074 O O . GLN A 1 133 ? -12.030 0.341 21.048 1.00 81.06 133 GLN A O 1
ATOM 1079 N N . ILE A 1 134 ? -10.806 0.815 22.868 1.00 77.38 134 ILE A N 1
ATOM 1080 C CA . ILE A 1 134 ? -11.951 1.226 23.686 1.00 77.38 134 ILE A CA 1
ATOM 1081 C C . ILE A 1 134 ? -12.270 2.691 23.408 1.00 77.38 134 ILE A C 1
ATOM 1083 O O . ILE A 1 134 ? -11.365 3.529 23.371 1.00 77.38 134 ILE A O 1
ATOM 1087 N N . LEU A 1 135 ? -13.556 3.005 23.239 1.00 74.12 135 LEU A N 1
ATOM 1088 C CA . LEU A 1 135 ? -14.053 4.371 23.125 1.00 74.12 135 LEU A CA 1
ATOM 1089 C C . LEU A 1 135 ? -15.000 4.681 24.286 1.00 74.12 135 LEU A C 1
ATOM 1091 O O . LEU A 1 135 ? -15.952 3.944 24.537 1.00 74.12 135 LEU A O 1
ATOM 1095 N N . LYS A 1 136 ? -14.786 5.812 24.960 1.00 72.31 136 LYS A N 1
ATOM 1096 C CA . LYS A 1 136 ? -15.716 6.381 25.942 1.00 72.31 136 LYS A CA 1
ATOM 1097 C C . LYS A 1 136 ? -16.342 7.623 25.329 1.00 72.31 136 LYS A C 1
ATOM 1099 O O . LYS A 1 136 ? -15.635 8.565 24.987 1.00 72.31 136 LYS A O 1
ATOM 1104 N N . ASN A 1 137 ? -17.665 7.622 25.172 1.00 72.75 137 ASN A N 1
ATOM 1105 C CA . ASN A 1 137 ? -18.409 8.712 24.524 1.00 72.75 137 ASN A CA 1
ATOM 1106 C C . ASN A 1 137 ? -17.879 9.055 23.116 1.00 72.75 137 ASN A C 1
ATOM 1108 O O . ASN A 1 137 ? -17.779 10.221 22.746 1.00 72.75 137 ASN A O 1
ATOM 1112 N N . GLY A 1 138 ? -17.489 8.033 22.345 1.00 70.50 138 GLY A N 1
ATOM 1113 C CA . GLY A 1 138 ? -16.949 8.204 20.992 1.00 70.50 138 GLY A CA 1
ATOM 1114 C C . GLY A 1 138 ? -15.502 8.704 20.923 1.00 70.50 138 GLY A C 1
ATOM 1115 O O . GLY A 1 138 ? -15.009 8.941 19.828 1.00 70.50 138 GLY A O 1
ATOM 1116 N N . GLN A 1 139 ? -14.808 8.848 22.055 1.00 61.22 139 GLN A N 1
ATOM 1117 C CA . GLN A 1 139 ? -13.392 9.220 22.102 1.00 61.22 139 GLN A CA 1
ATOM 1118 C C . GLN A 1 139 ? -12.539 8.022 22.535 1.00 61.22 139 GLN A C 1
ATOM 1120 O O . GLN A 1 139 ? -12.922 7.341 23.491 1.00 61.22 139 GLN A O 1
ATO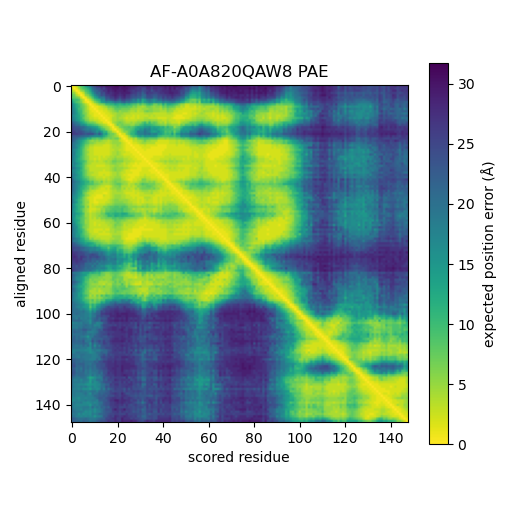M 1125 N N . PRO A 1 140 ? -11.399 7.745 21.876 1.00 73.44 140 PRO A N 1
ATOM 1126 C CA . PRO A 1 140 ? -10.530 6.636 22.248 1.00 73.44 140 PRO A CA 1
ATOM 1127 C C . PRO A 1 140 ? -9.967 6.840 23.658 1.00 73.44 140 PRO A C 1
ATOM 1129 O O . PRO A 1 140 ? -9.510 7.927 24.014 1.00 73.44 140 PRO A O 1
ATOM 1132 N N . VAL A 1 141 ? -10.002 5.784 24.465 1.00 75.94 141 VAL A N 1
ATOM 1133 C CA . VAL A 1 141 ? -9.440 5.760 25.816 1.00 75.94 141 VAL A CA 1
ATOM 1134 C C . VAL A 1 141 ? -8.305 4.754 25.867 1.00 75.94 141 VAL A C 1
ATOM 1136 O O . VAL A 1 141 ? -8.465 3.605 25.463 1.00 75.94 141 VAL A O 1
ATOM 1139 N N . GLY A 1 142 ? -7.170 5.187 26.412 1.00 79.94 142 GLY A N 1
ATOM 1140 C CA . GLY A 1 142 ? -5.998 4.334 26.561 1.00 79.94 142 GLY A CA 1
ATOM 1141 C C . GLY A 1 142 ? -5.361 3.953 25.224 1.00 79.94 142 GLY A C 1
ATOM 1142 O O . GLY A 1 142 ? -5.632 4.548 24.182 1.00 79.94 142 GLY A O 1
ATOM 1143 N N . LYS A 1 143 ? -4.463 2.969 25.283 1.00 78.12 143 LYS A N 1
ATOM 1144 C CA . LYS A 1 143 ? -3.820 2.390 24.101 1.00 78.12 143 LYS A CA 1
ATOM 1145 C C . LYS A 1 143 ? -4.667 1.227 23.565 1.00 78.12 143 LYS A C 1
ATOM 1147 O O . LYS A 1 143 ? -5.365 0.602 24.365 1.00 78.12 143 LYS A O 1
ATOM 1152 N N . PRO A 1 144 ? -4.571 0.907 22.262 1.00 76.06 144 PRO A N 1
ATOM 1153 C CA . PRO A 1 144 ? -5.149 -0.314 21.719 1.00 76.06 144 PRO A CA 1
ATOM 1154 C C . PRO A 1 144 ? -4.686 -1.542 22.508 1.00 76.06 144 PRO A C 1
ATOM 1156 O O . PRO A 1 144 ? -3.504 -1.666 22.838 1.00 76.06 144 PRO A O 1
ATOM 1159 N N . ILE A 1 145 ? -5.629 -2.426 22.808 1.00 78.38 145 ILE A N 1
ATOM 1160 C CA . ILE A 1 145 ? -5.415 -3.686 23.513 1.00 78.38 145 ILE A CA 1
ATOM 1161 C C . ILE A 1 145 ? -5.087 -4.736 22.446 1.00 78.38 145 ILE A C 1
ATOM 1163 O O . ILE A 1 145 ? -5.959 -5.010 21.624 1.00 78.38 145 ILE A O 1
ATOM 1167 N N . PRO A 1 146 ? -3.866 -5.289 22.390 1.00 74.25 146 PRO A N 1
ATOM 1168 C CA . PRO A 1 146 ? -3.543 -6.343 21.432 1.00 74.25 146 PRO A CA 1
ATOM 1169 C C . PRO A 1 146 ? -4.361 -7.605 21.731 1.00 74.25 146 PRO A C 1
ATOM 1171 O O . PRO A 1 146 ? -4.739 -7.837 22.879 1.00 74.25 146 PRO A O 1
ATOM 1174 N N . VAL A 1 147 ? -4.643 -8.407 20.704 1.00 67.69 147 VAL A N 1
ATOM 1175 C CA . VAL A 1 147 ? -5.047 -9.800 20.942 1.00 67.69 147 VAL A CA 1
ATOM 1176 C C . VAL A 1 147 ? -3.790 -10.624 21.218 1.00 67.69 147 VAL A C 1
ATOM 1178 O O . VAL A 1 147 ? -2.755 -10.365 20.598 1.00 67.69 147 VAL A O 1
ATOM 1181 N N . ASP A 1 148 ? -3.873 -11.551 22.169 1.00 57.19 148 ASP A N 1
ATOM 1182 C CA . ASP A 1 148 ? -2.798 -12.509 22.462 1.00 57.19 148 ASP A CA 1
ATOM 1183 C C . ASP A 1 148 ? -2.675 -13.588 21.373 1.00 57.19 148 ASP A C 1
ATOM 1185 O O . ASP A 1 148 ? -3.724 -14.010 20.828 1.00 57.19 148 ASP A O 1
#